Protein AF-A0A838U7S0-F1 (afdb_monomer_lite)

Structure (mmCIF, N/CA/C/O backbone):
data_AF-A0A838U7S0-F1
#
_entry.id   AF-A0A838U7S0-F1
#
loop_
_atom_site.group_PDB
_atom_site.id
_atom_site.type_symbol
_atom_site.label_atom_id
_atom_site.label_alt_id
_atom_site.label_comp_id
_atom_site.label_asym_id
_atom_site.label_entity_id
_atom_site.label_seq_id
_atom_site.pdbx_PDB_ins_code
_atom_site.Cartn_x
_atom_site.Cartn_y
_atom_site.Cartn_z
_atom_site.occupancy
_atom_site.B_iso_or_equiv
_atom_site.auth_seq_id
_atom_site.auth_comp_id
_atom_site.auth_asym_id
_atom_site.auth_atom_id
_atom_site.pdbx_PDB_model_num
ATOM 1 N N . MET A 1 1 ? -11.582 18.035 33.429 1.00 38.91 1 MET A N 1
ATOM 2 C CA . MET A 1 1 ? -11.780 16.658 33.929 1.00 38.91 1 MET A CA 1
ATOM 3 C C . MET A 1 1 ? -12.574 16.773 35.222 1.00 38.91 1 MET A C 1
ATOM 5 O O . MET A 1 1 ? -12.136 17.501 36.098 1.00 38.91 1 MET A O 1
ATOM 9 N N . ILE A 1 2 ? -13.773 16.189 35.293 1.00 43.12 2 ILE A N 1
ATOM 10 C CA . ILE A 1 2 ? -14.650 16.246 36.474 1.00 43.12 2 ILE A CA 1
ATOM 11 C C . ILE A 1 2 ? -14.917 14.809 36.907 1.00 43.12 2 ILE A C 1
ATOM 13 O O . ILE A 1 2 ? -15.495 14.021 36.157 1.00 43.12 2 ILE A O 1
ATOM 17 N N . THR A 1 3 ? -14.454 14.465 38.101 1.00 55.59 3 THR A N 1
ATOM 18 C CA . THR A 1 3 ? -14.754 13.193 38.760 1.00 55.59 3 THR A CA 1
ATOM 19 C C . THR A 1 3 ? -16.155 13.303 39.363 1.00 55.59 3 THR A C 1
ATOM 21 O O . THR A 1 3 ? -16.478 14.313 39.986 1.00 55.59 3 THR A O 1
ATOM 24 N N . ARG A 1 4 ? -17.025 12.311 39.135 1.00 61.91 4 ARG A N 1
ATOM 25 C CA . ARG A 1 4 ? -18.396 12.334 39.675 1.00 61.91 4 ARG A CA 1
ATOM 26 C C . ARG A 1 4 ? -18.384 12.215 41.200 1.00 61.91 4 ARG A C 1
ATOM 28 O O . ARG A 1 4 ? -17.619 11.425 41.745 1.00 61.91 4 ARG A O 1
ATOM 35 N N . SER A 1 5 ? -19.270 12.958 41.861 1.00 66.12 5 SER A N 1
ATOM 36 C CA . SER A 1 5 ? -19.575 12.783 43.282 1.00 66.12 5 SER A CA 1
ATOM 37 C C . SER A 1 5 ? -20.362 11.487 43.520 1.00 66.12 5 SER A C 1
ATOM 39 O O . SER A 1 5 ? -21.078 11.006 42.638 1.00 66.12 5 SER A O 1
ATOM 41 N N . GLY A 1 6 ? -20.191 10.894 44.707 1.00 63.97 6 GLY A N 1
ATOM 42 C CA . GLY A 1 6 ? -20.939 9.714 45.150 1.00 63.97 6 GLY A CA 1
ATOM 43 C C . GLY A 1 6 ? -22.447 9.960 45.150 1.00 63.97 6 GLY A C 1
ATOM 44 O O . GLY A 1 6 ? -22.901 11.022 45.567 1.00 63.97 6 GLY A O 1
ATOM 45 N N . SER A 1 7 ? -23.216 8.978 44.677 1.00 74.75 7 SER A N 1
ATOM 46 C CA . SER A 1 7 ? -24.680 8.983 44.712 1.00 74.75 7 SER A CA 1
ATOM 47 C C . SER A 1 7 ? -25.179 7.807 45.539 1.00 74.75 7 SER A C 1
ATOM 49 O O . SER A 1 7 ? -24.649 6.702 45.429 1.00 74.75 7 SER A O 1
ATOM 51 N N . ASN A 1 8 ? -26.242 8.018 46.319 1.00 83.00 8 ASN A N 1
ATOM 52 C CA . ASN A 1 8 ? -26.951 6.947 47.028 1.00 83.00 8 ASN A CA 1
ATOM 53 C C . ASN A 1 8 ? -27.844 6.094 46.114 1.00 83.00 8 ASN A C 1
ATOM 55 O O . ASN A 1 8 ? -28.479 5.147 46.578 1.00 83.00 8 ASN A O 1
ATOM 59 N N . GLN A 1 9 ? -27.906 6.425 44.827 1.00 82.75 9 GLN A N 1
ATOM 60 C CA . GLN A 1 9 ? -28.649 5.676 43.827 1.00 82.75 9 GLN A CA 1
ATOM 61 C C . GLN A 1 9 ? -27.686 5.045 42.829 1.00 82.75 9 GLN A C 1
ATOM 63 O O . GLN A 1 9 ? -26.730 5.681 42.381 1.00 82.75 9 GLN A O 1
ATOM 68 N N . PHE A 1 10 ? -27.970 3.799 42.456 1.00 84.38 10 PHE A N 1
ATOM 69 C CA . PHE A 1 10 ? -27.278 3.153 41.352 1.00 84.38 10 PHE A CA 1
ATOM 70 C C . PHE A 1 10 ? -27.561 3.914 40.060 1.00 84.38 10 PHE A C 1
ATOM 72 O O . PHE A 1 10 ? -28.714 4.156 39.707 1.00 84.38 10 PHE A O 1
ATOM 79 N N . HIS A 1 11 ? -26.506 4.265 39.335 1.00 90.06 11 HIS A N 1
ATOM 80 C CA . HIS A 1 11 ? -26.620 4.868 38.019 1.00 90.06 11 HIS A CA 1
ATOM 81 C C . HIS A 1 11 ? -25.590 4.270 37.071 1.00 90.06 11 HIS A C 1
ATOM 83 O O . HIS A 1 11 ? -24.406 4.123 37.392 1.00 90.06 11 HIS A O 1
ATOM 89 N N . GLY A 1 12 ? -26.033 3.980 35.858 1.00 89.81 12 GLY A N 1
ATOM 90 C CA . GLY A 1 12 ? -25.171 3.505 34.796 1.00 89.81 12 GLY A CA 1
ATOM 91 C C . GLY A 1 12 ? -25.496 4.178 33.479 1.00 89.81 12 GLY A C 1
ATOM 92 O O . GLY A 1 12 ? -26.540 4.805 33.319 1.00 89.81 12 GLY A O 1
ATOM 93 N N . ALA A 1 13 ? -24.569 4.087 32.541 1.00 90.25 13 ALA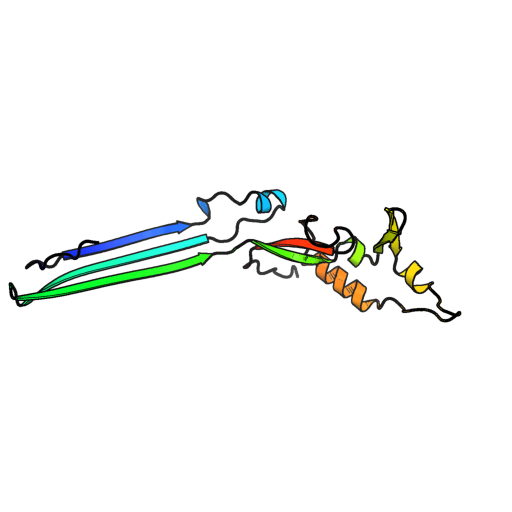 A N 1
ATOM 94 C CA . ALA A 1 13 ? -24.825 4.427 31.152 1.00 90.25 13 ALA A CA 1
ATOM 95 C C . ALA A 1 13 ? -23.966 3.533 30.274 1.00 90.25 13 ALA A C 1
ATOM 97 O O . ALA A 1 13 ? -22.811 3.279 30.610 1.00 90.25 13 ALA A O 1
ATOM 98 N N . VAL A 1 14 ? -24.518 3.109 29.146 1.00 93.88 14 VAL A N 1
ATOM 99 C CA . VAL A 1 14 ? -23.788 2.415 28.087 1.00 93.88 14 VAL A CA 1
ATOM 100 C C . VAL A 1 14 ? -23.751 3.303 26.854 1.00 93.88 14 VAL A C 1
ATOM 102 O O . VAL A 1 14 ? -24.661 4.100 26.629 1.00 93.88 14 VAL A O 1
ATOM 105 N N . HIS A 1 15 ? -22.688 3.196 26.075 1.00 90.94 15 HIS A N 1
ATOM 106 C CA . HIS A 1 15 ? -22.543 3.909 24.817 1.00 90.94 15 HIS A CA 1
ATOM 107 C C . HIS A 1 15 ? -21.863 3.007 23.789 1.00 90.94 15 HIS A C 1
ATOM 109 O O . HIS A 1 15 ? -21.042 2.155 24.130 1.00 90.94 15 HIS A O 1
ATOM 115 N N . ALA A 1 16 ? -22.219 3.201 22.523 1.00 90.25 16 ALA A N 1
ATOM 116 C CA . ALA A 1 16 ? -21.599 2.526 21.398 1.00 90.25 16 ALA A CA 1
ATOM 117 C C . ALA A 1 16 ? -21.519 3.487 20.209 1.00 90.25 16 ALA A C 1
ATOM 119 O O . ALA A 1 16 ? -22.487 4.164 19.868 1.00 90.25 16 ALA A O 1
ATOM 120 N N . HIS A 1 17 ? -20.357 3.524 19.573 1.00 88.94 17 HIS A N 1
ATOM 121 C CA . HIS A 1 17 ? -20.065 4.296 18.380 1.00 88.94 17 HIS A CA 1
ATOM 122 C C . HIS A 1 17 ? -19.500 3.356 17.317 1.00 88.94 17 HIS A C 1
ATOM 124 O O . HIS A 1 17 ? -18.476 2.698 17.525 1.00 88.94 17 HIS A O 1
ATOM 130 N N . HIS A 1 18 ? -20.173 3.313 16.169 1.00 88.06 18 HIS A N 1
ATOM 131 C CA . HIS A 1 18 ? -19.773 2.520 15.015 1.00 88.06 18 HIS A CA 1
ATOM 132 C C . HIS A 1 18 ? -19.374 3.437 13.861 1.00 88.06 18 HIS A C 1
ATOM 134 O O . HIS A 1 18 ? -20.107 4.360 13.510 1.00 88.06 18 HIS A O 1
ATOM 140 N N . ARG A 1 19 ? -18.224 3.157 13.248 1.00 84.44 19 ARG A N 1
ATOM 141 C CA . ARG A 1 19 ? -17.789 3.791 12.004 1.00 84.44 19 ARG A CA 1
ATOM 142 C C . ARG A 1 19 ? -17.334 2.712 11.035 1.00 84.44 19 ARG A C 1
ATOM 144 O O . ARG A 1 19 ? -16.459 1.913 11.372 1.00 84.44 19 ARG A O 1
ATOM 151 N N . ASN A 1 20 ? -17.911 2.720 9.840 1.00 81.06 20 ASN A N 1
ATOM 152 C CA . ASN A 1 20 ? -17.550 1.811 8.764 1.00 81.06 20 ASN A CA 1
ATOM 153 C C . ASN A 1 20 ? -16.927 2.555 7.586 1.00 81.06 20 ASN A C 1
ATOM 155 O O . ASN A 1 20 ? -16.932 3.783 7.500 1.00 81.06 20 ASN A O 1
ATOM 159 N N . ASP A 1 21 ? -16.394 1.769 6.670 1.00 72.62 21 ASP A N 1
ATOM 160 C CA . ASP A 1 21 ? -15.807 2.228 5.436 1.00 72.62 21 ASP A CA 1
ATOM 161 C C . ASP A 1 21 ? -16.894 2.697 4.458 1.00 72.62 21 ASP A C 1
ATOM 163 O O . ASP A 1 21 ? -16.680 3.698 3.788 1.00 72.62 21 ASP A O 1
ATOM 167 N N . ALA A 1 22 ? -18.084 2.080 4.428 1.00 71.19 22 ALA A N 1
ATOM 168 C CA . ALA A 1 22 ? -19.183 2.440 3.516 1.00 71.19 22 ALA A CA 1
ATOM 169 C C . ALA A 1 22 ? -19.538 3.943 3.496 1.00 71.19 22 ALA A C 1
ATOM 171 O O . ALA A 1 22 ? -19.980 4.454 2.472 1.00 71.19 22 ALA A O 1
ATOM 172 N N . THR A 1 23 ? -19.306 4.655 4.599 1.00 70.94 23 THR A N 1
ATOM 173 C CA . THR A 1 23 ? -19.612 6.087 4.759 1.00 70.94 23 THR A CA 1
ATOM 174 C C . THR A 1 23 ? -18.431 7.029 4.491 1.00 70.94 23 THR A C 1
ATOM 176 O O . THR A 1 23 ? -18.546 8.235 4.699 1.00 70.94 23 THR A O 1
ATOM 179 N N . LEU A 1 24 ? -17.281 6.519 4.038 1.00 74.19 24 LEU A N 1
ATOM 180 C CA . LEU A 1 24 ? -16.051 7.299 3.867 1.00 74.19 24 LEU A CA 1
ATOM 181 C C . LEU A 1 24 ? -15.650 7.460 2.405 1.00 74.19 24 LEU A C 1
ATOM 183 O O . LEU A 1 24 ? -15.774 6.539 1.612 1.00 74.19 24 LEU A O 1
ATOM 187 N N . ALA A 1 25 ? -15.078 8.602 2.039 1.00 77.00 25 ALA A N 1
ATOM 188 C CA . ALA A 1 25 ? -14.445 8.745 0.732 1.00 77.00 25 ALA A CA 1
ATOM 189 C C . ALA A 1 25 ? -13.130 7.943 0.663 1.00 77.00 25 ALA A C 1
ATOM 191 O O . ALA A 1 25 ? -12.459 7.720 1.675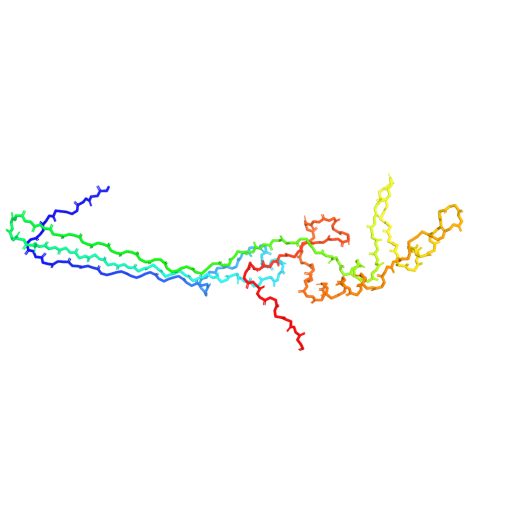 1.00 77.00 25 ALA A O 1
ATOM 192 N N . ASN A 1 26 ? -12.757 7.505 -0.539 1.00 82.06 26 ASN A N 1
ATOM 193 C CA . ASN A 1 26 ? -11.419 6.975 -0.796 1.00 82.06 26 ASN A CA 1
ATOM 194 C C . ASN A 1 26 ? -10.392 8.124 -0.855 1.00 82.06 26 ASN A C 1
ATOM 196 O O . ASN A 1 26 ? -10.761 9.277 -1.083 1.00 82.06 26 ASN A O 1
ATOM 200 N N . SER A 1 27 ? -9.105 7.828 -0.653 1.00 81.62 27 SER A N 1
ATOM 201 C CA . SER A 1 27 ? -8.053 8.845 -0.775 1.00 81.62 27 SER A CA 1
ATOM 202 C C . SER A 1 27 ? -7.813 9.222 -2.242 1.00 81.62 27 SER A C 1
ATOM 204 O O . SER A 1 27 ? -8.039 8.418 -3.148 1.00 81.62 27 SER A O 1
ATOM 206 N N . TRP A 1 28 ? -7.312 10.439 -2.485 1.00 81.12 28 TRP A N 1
ATOM 207 C CA . TRP A 1 28 ? -7.001 10.907 -3.841 1.00 81.12 28 TRP A CA 1
ATOM 208 C C . TRP A 1 28 ? -6.002 9.987 -4.560 1.00 81.12 28 TRP A C 1
ATOM 210 O O . TRP A 1 28 ? -6.230 9.606 -5.704 1.00 81.12 28 TRP A O 1
ATOM 220 N N . PHE A 1 29 ? -4.938 9.566 -3.867 1.00 79.12 29 PHE A N 1
ATOM 221 C CA . PHE A 1 29 ? -3.909 8.679 -4.422 1.00 79.12 29 PHE A CA 1
ATOM 222 C C . PHE A 1 29 ? -4.464 7.303 -4.796 1.00 79.12 29 PHE A C 1
ATOM 224 O O . PHE A 1 29 ? -4.155 6.787 -5.866 1.00 79.12 29 PHE A O 1
ATOM 231 N N . ASN A 1 30 ? -5.340 6.740 -3.959 1.00 81.81 30 ASN A N 1
ATOM 232 C CA . ASN A 1 30 ? -5.995 5.474 -4.265 1.00 81.81 30 ASN A CA 1
ATOM 233 C C . ASN A 1 30 ? -6.903 5.596 -5.491 1.00 81.81 30 ASN A C 1
ATOM 235 O O . ASN A 1 30 ? -6.854 4.741 -6.368 1.00 81.81 30 ASN A O 1
ATOM 239 N N . ASN A 1 31 ? -7.688 6.675 -5.583 1.00 82.88 31 ASN A N 1
ATOM 240 C CA . ASN A 1 31 ? -8.532 6.932 -6.751 1.00 82.88 31 ASN A CA 1
ATOM 241 C C . ASN A 1 31 ? -7.699 7.088 -8.028 1.00 82.88 31 ASN A C 1
ATOM 243 O O . ASN A 1 31 ? -8.038 6.495 -9.047 1.00 82.88 31 ASN A O 1
ATOM 247 N N . ARG A 1 32 ? -6.587 7.832 -7.963 1.00 81.12 32 ARG A N 1
ATOM 248 C CA . ARG A 1 32 ? -5.663 8.006 -9.092 1.00 81.12 32 ARG A CA 1
ATOM 249 C C . ARG A 1 32 ? -5.054 6.680 -9.559 1.00 81.12 32 ARG A C 1
ATOM 251 O O . ARG A 1 32 ? -4.889 6.493 -10.757 1.00 81.12 32 ARG A O 1
ATOM 258 N N . ALA A 1 33 ? -4.728 5.782 -8.634 1.00 77.38 33 ALA A N 1
ATOM 259 C CA . ALA A 1 33 ? -4.084 4.501 -8.926 1.00 77.38 33 ALA A CA 1
ATOM 260 C C . ALA A 1 33 ? -5.073 3.332 -9.142 1.00 77.38 33 ALA A C 1
ATOM 262 O O . ALA A 1 33 ? -4.644 2.182 -9.250 1.00 77.38 33 ALA A O 1
ATOM 263 N N . GLY A 1 34 ? -6.390 3.589 -9.157 1.00 79.38 34 GLY A N 1
ATOM 264 C CA . GLY A 1 34 ? -7.423 2.549 -9.289 1.00 79.38 34 GLY A CA 1
ATOM 265 C C . GLY A 1 34 ? -7.494 1.577 -8.102 1.00 79.38 34 GLY A C 1
ATOM 266 O O . GLY A 1 34 ? -8.011 0.468 -8.225 1.00 79.38 34 GLY A O 1
ATOM 267 N N . VAL A 1 35 ? -6.954 1.972 -6.950 1.00 80.19 35 VAL A N 1
ATOM 268 C CA . VAL A 1 35 ? -6.842 1.137 -5.755 1.00 80.19 35 VAL A CA 1
ATOM 269 C C . VAL A 1 35 ? -8.118 1.254 -4.915 1.00 80.19 35 VAL A C 1
ATOM 271 O O . VAL A 1 35 ? -8.514 2.371 -4.554 1.00 80.19 35 VAL A O 1
ATOM 274 N N . PRO A 1 36 ? -8.764 0.131 -4.544 1.00 77.00 36 PRO A N 1
ATOM 275 C CA . PRO A 1 36 ? -9.910 0.154 -3.645 1.00 77.00 36 PRO A CA 1
ATOM 276 C C . PRO A 1 36 ? -9.563 0.797 -2.301 1.00 77.00 36 PRO A C 1
ATOM 278 O O . PRO A 1 36 ? -8.440 0.689 -1.80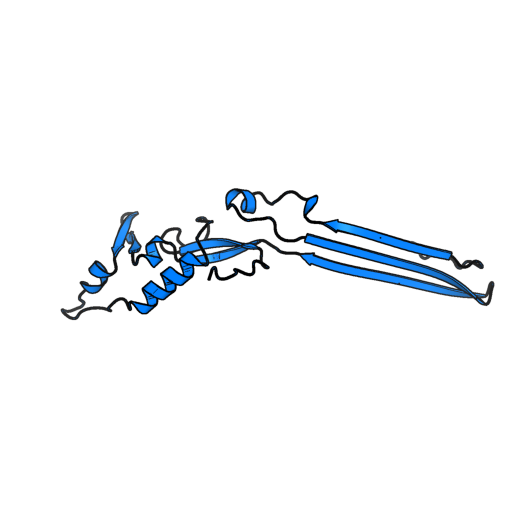1 1.00 77.00 36 PRO A O 1
ATOM 281 N N . ARG A 1 37 ? -10.550 1.449 -1.686 1.00 78.25 37 ARG A N 1
ATOM 282 C CA . ARG A 1 37 ? -10.398 1.993 -0.337 1.00 78.25 37 ARG A CA 1
ATOM 283 C C . ARG A 1 37 ? -10.038 0.866 0.634 1.00 78.25 37 ARG A C 1
ATOM 285 O O . ARG A 1 37 ? -10.648 -0.198 0.602 1.00 78.25 37 ARG A O 1
ATOM 292 N N . GLY A 1 38 ? -9.065 1.122 1.505 1.00 70.19 38 GLY A N 1
ATOM 293 C CA . GLY A 1 38 ? -8.724 0.199 2.581 1.00 70.19 38 GLY A CA 1
ATOM 294 C C . GLY A 1 38 ? -9.875 0.029 3.576 1.00 70.19 38 GLY A C 1
ATOM 295 O O . GLY A 1 38 ? -10.655 0.957 3.803 1.00 70.19 38 GLY A O 1
ATOM 296 N N . ASP A 1 39 ? -9.958 -1.147 4.194 1.00 73.00 39 ASP A N 1
ATOM 297 C CA . ASP A 1 39 ? -10.957 -1.422 5.223 1.00 73.00 39 ASP A CA 1
ATOM 298 C C . ASP A 1 39 ? -10.794 -0.469 6.412 1.00 73.00 39 ASP A C 1
ATOM 300 O O . ASP A 1 39 ? -9.699 -0.310 6.955 1.00 73.00 39 ASP A O 1
ATOM 304 N N . LEU A 1 40 ? -11.897 0.135 6.853 1.00 78.94 40 LEU A N 1
ATOM 305 C CA . LEU A 1 40 ? -11.980 0.828 8.133 1.00 78.94 40 LEU A CA 1
ATOM 306 C C . LEU A 1 40 ? -13.247 0.395 8.861 1.00 78.94 40 LEU A C 1
ATOM 308 O O . LEU A 1 40 ? -14.357 0.728 8.458 1.00 78.94 40 LEU A O 1
ATOM 312 N N . ARG A 1 41 ? -13.084 -0.315 9.972 1.00 83.00 41 ARG A N 1
ATOM 313 C CA . ARG A 1 41 ? -14.178 -0.675 10.876 1.00 83.00 41 ARG A CA 1
ATOM 314 C C . ARG A 1 41 ? -13.750 -0.349 12.289 1.00 83.00 41 ARG A C 1
ATOM 316 O O . ARG A 1 41 ? -12.840 -0.982 12.813 1.00 83.00 41 ARG A O 1
ATOM 323 N N . ARG A 1 42 ? -14.393 0.643 12.897 1.00 85.88 42 ARG A N 1
ATOM 324 C CA . ARG A 1 42 ? -14.103 1.082 14.261 1.00 85.88 42 ARG A CA 1
ATOM 325 C C . ARG A 1 42 ? -15.358 0.957 15.111 1.00 85.88 42 ARG A C 1
ATOM 327 O O . ARG A 1 42 ? -16.363 1.605 14.837 1.00 85.88 42 ARG A O 1
ATOM 334 N N . ASN A 1 43 ? -15.270 0.125 16.140 1.00 90.12 43 ASN A N 1
ATOM 335 C CA . ASN A 1 43 ? -16.292 -0.064 17.158 1.00 90.12 43 ASN A CA 1
ATOM 336 C C . ASN A 1 43 ? -15.725 0.411 18.491 1.00 90.12 43 ASN A C 1
ATOM 338 O O . ASN A 1 43 ? -14.830 -0.235 19.037 1.00 90.12 43 ASN A O 1
ATOM 342 N N . LEU A 1 44 ? -16.236 1.528 18.995 1.00 92.38 44 LEU A N 1
ATOM 343 C CA . LEU A 1 44 ? -15.952 2.002 20.343 1.00 92.38 44 LEU A CA 1
ATOM 344 C C . LEU A 1 44 ? -17.205 1.782 21.176 1.00 92.38 44 LEU A C 1
ATOM 346 O O . LEU A 1 44 ? -18.262 2.306 20.844 1.00 92.38 44 LEU A O 1
ATOM 350 N N . PHE A 1 45 ? -17.105 0.996 22.230 1.00 94.31 45 PHE A N 1
ATOM 351 C CA . PHE A 1 45 ? -18.220 0.731 23.123 1.00 94.31 45 PHE A CA 1
ATOM 352 C C . PHE A 1 45 ? -17.738 0.811 24.555 1.00 94.31 45 PHE A C 1
ATOM 354 O O . PHE A 1 45 ? -16.579 0.541 24.853 1.00 94.31 45 PHE A O 1
ATOM 361 N N . GLY A 1 46 ? -18.634 1.171 25.451 1.00 94.00 46 GLY A N 1
ATOM 362 C CA . GLY A 1 46 ? -18.270 1.300 26.838 1.00 94.00 46 GLY A CA 1
ATOM 363 C C . GLY A 1 46 ? -19.474 1.465 27.725 1.00 94.00 46 GLY A C 1
ATOM 364 O O . GLY A 1 46 ? -20.608 1.668 27.284 1.00 94.00 46 GLY A O 1
ATOM 365 N N . GLY A 1 47 ? -19.209 1.361 29.009 1.00 93.19 47 GLY A N 1
ATOM 366 C CA . GLY A 1 47 ? -20.226 1.444 30.023 1.00 93.19 47 GLY A CA 1
ATOM 367 C C . GLY A 1 47 ? -19.628 1.933 31.318 1.00 93.19 47 GLY A C 1
ATOM 368 O O . GLY A 1 47 ? -18.511 1.579 31.684 1.00 93.19 47 GLY A O 1
ATOM 369 N N . ARG A 1 48 ? -20.412 2.732 32.023 1.00 92.38 48 ARG A N 1
ATOM 370 C CA . ARG A 1 48 ? -20.100 3.180 33.370 1.00 92.38 48 ARG A CA 1
ATOM 371 C C . ARG A 1 48 ? -21.190 2.726 34.314 1.00 92.38 48 ARG A C 1
ATOM 373 O O . ARG A 1 48 ? -22.365 2.764 33.955 1.00 92.38 48 ARG A O 1
ATOM 380 N N . LEU A 1 49 ? -20.796 2.372 35.524 1.00 91.75 49 LEU A N 1
ATOM 381 C CA . LEU A 1 49 ? -21.678 2.045 36.632 1.00 91.75 49 LEU A CA 1
ATOM 382 C C . LEU A 1 49 ? -21.125 2.699 37.895 1.00 91.75 49 LEU A C 1
ATOM 384 O O . LEU A 1 49 ? -19.916 2.734 38.108 1.00 91.75 49 LEU A O 1
ATOM 388 N N . GLY A 1 50 ? -22.001 3.230 38.733 1.00 90.25 50 GLY A N 1
ATOM 389 C CA . GLY A 1 50 ? -21.623 3.703 40.055 1.00 90.25 50 GLY A CA 1
ATOM 390 C C . GLY A 1 50 ? -22.805 3.688 41.005 1.00 90.25 50 GLY A C 1
ATOM 391 O O . GLY A 1 50 ? -23.958 3.655 40.570 1.00 90.25 50 GLY A O 1
ATOM 392 N N . GLY A 1 51 ? -22.502 3.688 42.295 1.00 89.50 51 GLY A N 1
ATOM 393 C CA . GLY A 1 51 ? -23.497 3.641 43.359 1.00 89.50 51 GLY A CA 1
ATOM 394 C C . GLY A 1 51 ? -22.855 3.440 44.732 1.00 89.50 51 GLY A C 1
ATOM 395 O O . GLY A 1 51 ? -21.626 3.372 44.837 1.00 89.50 51 GLY A O 1
ATOM 396 N N . PRO A 1 52 ? -23.662 3.350 45.799 1.00 91.75 52 PRO A N 1
ATOM 397 C CA . PRO A 1 52 ? -23.157 3.138 47.147 1.00 91.75 52 PRO A CA 1
ATOM 398 C C . PRO A 1 52 ? -22.813 1.660 47.378 1.00 91.75 52 PRO A C 1
ATOM 400 O O . PRO A 1 52 ? -23.609 0.773 47.083 1.00 91.75 52 PRO A O 1
ATOM 403 N N . VAL A 1 53 ? -21.643 1.402 47.959 1.00 87.94 53 VAL A N 1
ATOM 404 C CA . VAL A 1 53 ? -21.344 0.144 48.666 1.00 87.94 53 VAL A CA 1
ATOM 405 C C . VAL A 1 53 ? -21.939 0.214 50.075 1.00 87.94 53 VAL A C 1
ATOM 407 O O . VAL A 1 53 ? -22.607 -0.711 50.522 1.00 87.94 53 VAL A O 1
ATOM 410 N N . VAL A 1 54 ? -21.749 1.355 50.749 1.00 89.19 54 VAL A N 1
ATOM 411 C CA . VAL A 1 54 ? -22.395 1.715 52.017 1.00 89.19 54 VAL A CA 1
ATOM 412 C C . VAL A 1 54 ? -23.008 3.096 51.830 1.00 89.19 54 VAL A C 1
ATOM 414 O O . VAL A 1 54 ? -22.286 4.050 51.535 1.00 89.19 54 VAL A O 1
ATOM 417 N N . LYS A 1 55 ? -24.332 3.209 51.986 1.00 84.69 55 LYS A N 1
ATOM 418 C CA . LYS A 1 55 ? -25.052 4.484 51.824 1.00 84.69 55 LYS A CA 1
ATOM 419 C C . LYS A 1 55 ? -24.404 5.583 52.671 1.00 84.69 55 LYS A C 1
ATOM 421 O O . LYS A 1 55 ? -23.978 5.321 53.796 1.00 84.69 55 LYS A O 1
ATOM 426 N N . ASP A 1 56 ? -24.279 6.772 52.086 1.00 85.50 56 ASP A N 1
ATOM 427 C CA . ASP A 1 56 ? -23.678 7.974 52.685 1.00 85.50 56 ASP A CA 1
ATOM 428 C C . ASP A 1 56 ? -22.191 7.878 53.079 1.00 85.50 56 ASP A C 1
ATOM 430 O O . ASP A 1 56 ? -21.636 8.850 53.588 1.00 85.50 56 ASP A O 1
ATOM 434 N N . ARG A 1 57 ? -21.520 6.735 52.862 1.00 85.62 57 ARG A N 1
ATOM 435 C CA . ARG A 1 57 ? -20.164 6.492 53.393 1.00 85.62 57 ARG A CA 1
ATOM 436 C C . ARG A 1 57 ? -19.167 5.960 52.374 1.00 85.62 57 ARG A C 1
ATOM 438 O O . ARG A 1 57 ? -18.021 6.395 52.372 1.00 85.62 57 ARG A O 1
ATOM 445 N N . LEU A 1 58 ? -19.568 5.009 51.533 1.00 88.31 58 LEU A N 1
ATOM 446 C CA . LEU A 1 58 ? -18.672 4.343 50.590 1.00 88.31 58 LEU A CA 1
ATOM 447 C C . LEU A 1 58 ? -19.370 4.161 49.249 1.00 88.31 58 LEU A C 1
ATOM 449 O O . LEU A 1 58 ? -20.421 3.530 49.178 1.00 88.31 58 LEU A O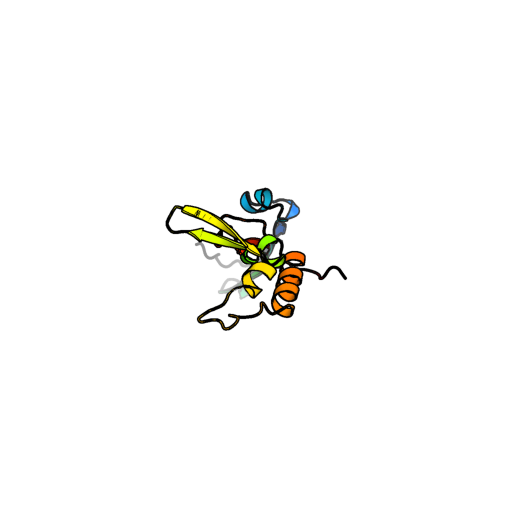 1
ATOM 453 N N . PHE A 1 59 ? -18.751 4.659 48.185 1.00 89.25 59 PHE A N 1
ATOM 454 C CA . PHE A 1 59 ? -19.268 4.589 46.821 1.00 89.25 59 PHE A CA 1
ATOM 455 C C . PHE A 1 59 ? -18.267 3.876 45.918 1.00 89.25 59 PHE A C 1
ATOM 457 O O . PHE A 1 59 ? -17.059 4.018 46.100 1.00 89.25 59 PHE A O 1
ATOM 464 N N . PHE A 1 60 ? -18.767 3.132 44.935 1.00 88.56 60 PHE A N 1
ATOM 465 C CA . PHE A 1 60 ? -17.944 2.538 43.888 1.00 88.56 60 PHE A CA 1
ATOM 466 C C . PHE A 1 60 ? -18.238 3.193 42.542 1.00 88.56 60 PHE A C 1
ATOM 468 O O . PHE A 1 60 ? -19.354 3.643 42.266 1.00 88.56 60 PHE A O 1
ATOM 475 N N . PHE A 1 61 ? -17.222 3.194 41.686 1.00 89.75 61 PHE A N 1
ATOM 476 C CA . PHE A 1 61 ? -17.318 3.628 40.304 1.00 89.75 61 PHE A CA 1
ATOM 477 C C . PHE A 1 61 ? -16.537 2.653 39.437 1.00 89.75 61 PHE A C 1
ATOM 479 O O . PHE A 1 61 ? -15.370 2.373 39.698 1.00 89.75 61 PHE A O 1
ATOM 486 N 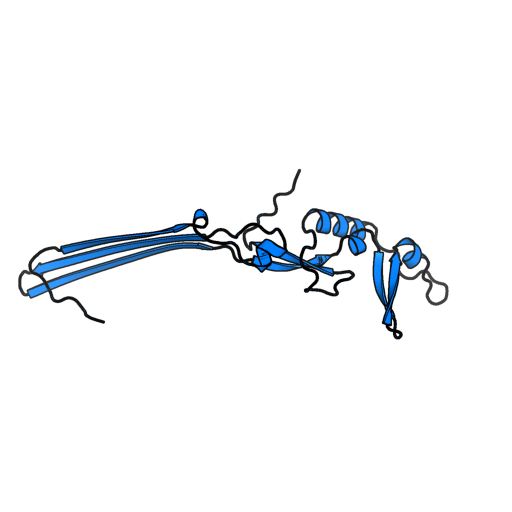N . TYR A 1 62 ? -17.183 2.156 38.395 1.00 90.75 62 TYR A N 1
ATOM 487 C CA . TYR A 1 62 ? -16.578 1.300 37.394 1.00 90.75 62 TYR A CA 1
ATOM 488 C C . TYR A 1 62 ? -16.828 1.908 36.018 1.00 90.75 62 TYR A C 1
ATOM 490 O O . TYR A 1 62 ? -17.959 2.274 35.691 1.00 90.75 62 TYR A O 1
ATOM 498 N N . ASN A 1 63 ? -15.773 2.034 35.220 1.00 92.00 63 ASN A N 1
ATOM 499 C CA . ASN A 1 63 ? -15.861 2.433 33.823 1.00 92.00 63 ASN A CA 1
ATOM 500 C C . ASN A 1 63 ? -15.108 1.410 32.982 1.00 92.00 63 ASN A C 1
ATOM 502 O O . ASN A 1 63 ? -13.990 1.028 33.324 1.00 92.00 63 ASN A O 1
ATOM 506 N N . TYR A 1 64 ? -15.721 1.001 31.884 1.00 93.25 64 TYR A N 1
ATOM 507 C CA . TYR A 1 64 ? -15.115 0.120 30.907 1.00 93.25 64 TYR A CA 1
ATOM 508 C C . TYR A 1 64 ? -15.262 0.725 29.521 1.00 93.25 64 TYR A C 1
ATOM 510 O O . TYR A 1 64 ? -16.357 1.122 29.121 1.00 93.25 64 TYR A O 1
ATOM 518 N N . GLU A 1 65 ? -14.161 0.738 28.781 1.00 93.56 65 GLU A N 1
ATOM 519 C CA . GLU A 1 65 ? -14.112 1.149 27.385 1.00 93.56 65 GLU A CA 1
ATOM 520 C C . GLU A 1 65 ? -13.402 0.064 26.577 1.00 93.56 65 GLU A C 1
ATOM 522 O O . GLU A 1 65 ? -12.326 -0.414 26.939 1.00 93.56 65 GLU A O 1
ATOM 527 N N . GLY A 1 66 ? -14.028 -0.336 25.476 1.00 92.12 66 GLY A N 1
ATOM 528 C CA . GLY A 1 66 ? -13.517 -1.299 24.519 1.00 92.12 66 GLY A CA 1
ATOM 529 C C . GLY A 1 66 ? -13.433 -0.675 23.132 1.00 92.12 66 GLY A C 1
ATOM 530 O O . GLY A 1 66 ? -14.419 -0.159 22.604 1.00 92.12 66 GLY A O 1
ATOM 531 N N . LEU A 1 67 ? -12.253 -0.764 22.517 1.00 91.62 67 LEU A N 1
ATOM 532 C CA . LEU A 1 67 ? -12.021 -0.372 21.130 1.00 91.62 67 LEU A CA 1
ATOM 533 C C . LEU A 1 67 ? -11.691 -1.615 20.301 1.00 91.62 67 LEU A C 1
ATOM 535 O O . LEU A 1 67 ? -10.693 -2.288 20.546 1.00 91.62 67 LEU A O 1
ATOM 539 N N . ARG A 1 68 ? -12.512 -1.902 19.288 1.00 88.25 68 ARG A N 1
ATOM 540 C CA . ARG A 1 68 ? -12.192 -2.872 18.233 1.00 88.25 68 ARG A CA 1
ATOM 541 C C . ARG A 1 68 ? -12.037 -2.126 16.919 1.00 88.25 68 ARG A C 1
ATOM 543 O O . ARG A 1 68 ? -13.010 -1.574 16.405 1.00 88.25 68 ARG A O 1
ATOM 550 N N . GLU A 1 69 ? -10.822 -2.114 16.386 1.00 86.12 69 GLU A N 1
ATOM 551 C CA . GLU A 1 69 ? -10.484 -1.401 15.157 1.00 86.12 69 GLU A CA 1
ATOM 552 C C . GLU A 1 69 ? -9.837 -2.340 14.136 1.00 86.12 69 GLU A C 1
ATOM 554 O O . GLU A 1 69 ? -8.913 -3.088 14.441 1.00 86.12 69 GLU A O 1
ATOM 559 N N . THR A 1 70 ? -10.332 -2.289 12.904 1.00 80.94 70 THR A N 1
ATOM 560 C CA . THR A 1 70 ? -9.670 -2.831 11.720 1.00 80.94 70 THR A CA 1
ATOM 561 C C . THR A 1 70 ? -9.405 -1.664 10.791 1.00 80.94 70 THR A C 1
ATOM 563 O O . THR A 1 70 ? -10.342 -0.961 10.409 1.00 80.94 70 THR A O 1
ATOM 566 N N . ARG A 1 71 ? -8.137 -1.445 10.448 1.00 78.31 71 ARG A N 1
ATOM 567 C CA . ARG A 1 71 ? -7.712 -0.362 9.569 1.00 78.31 71 ARG A CA 1
ATOM 568 C C . ARG A 1 71 ? -6.683 -0.881 8.580 1.00 78.31 71 ARG A C 1
ATOM 570 O O . ARG A 1 71 ? -5.658 -1.423 8.983 1.00 78.31 71 ARG A O 1
ATOM 577 N N . ALA A 1 72 ? -6.940 -0.667 7.300 1.00 76.50 72 ALA A N 1
ATOM 578 C CA . ALA A 1 72 ? -5.956 -0.821 6.249 1.00 76.50 72 ALA A CA 1
ATOM 579 C C . ALA A 1 72 ? -5.441 0.554 5.828 1.00 76.50 72 ALA A C 1
ATOM 581 O O . ALA A 1 72 ? -6.196 1.523 5.714 1.00 76.50 72 ALA A O 1
ATOM 582 N N . THR A 1 73 ? -4.142 0.637 5.594 1.00 74.19 73 THR A N 1
ATOM 583 C CA . THR A 1 73 ? -3.485 1.827 5.059 1.00 74.19 73 THR A CA 1
ATOM 584 C C . THR A 1 73 ? -2.903 1.479 3.706 1.00 74.19 73 THR A C 1
ATOM 586 O O . THR A 1 73 ? -2.382 0.384 3.522 1.00 74.19 73 THR A O 1
ATOM 589 N N . SER A 1 74 ? -3.001 2.384 2.739 1.00 79.31 74 SER A N 1
ATOM 590 C CA . SER A 1 74 ? -2.308 2.182 1.470 1.00 79.31 74 SER A CA 1
ATOM 591 C C . SER A 1 74 ? -0.808 2.298 1.696 1.00 79.31 74 SER A C 1
ATOM 593 O O . SER A 1 74 ? -0.347 3.232 2.351 1.00 79.31 74 SER A O 1
ATOM 595 N N . VAL A 1 75 ? -0.059 1.347 1.160 1.00 80.12 75 VAL A N 1
ATOM 596 C CA . VAL A 1 75 ? 1.400 1.330 1.179 1.00 80.12 75 VAL A CA 1
ATOM 597 C C . VAL A 1 75 ? 1.898 1.286 -0.254 1.00 80.12 75 VAL A C 1
ATOM 599 O O . VAL A 1 75 ? 1.283 0.636 -1.100 1.00 80.12 75 VAL A O 1
ATOM 602 N N . VAL A 1 76 ? 3.004 1.977 -0.519 1.00 84.50 76 VAL A N 1
ATOM 603 C CA . VAL A 1 76 ? 3.707 1.878 -1.798 1.00 84.50 76 VAL A CA 1
ATOM 604 C C . VAL A 1 76 ? 4.877 0.920 -1.631 1.00 84.50 76 VAL A C 1
ATOM 606 O O . VAL A 1 76 ? 5.627 1.014 -0.657 1.00 84.50 76 VAL A O 1
ATOM 609 N N . ARG A 1 77 ? 5.029 -0.020 -2.562 1.00 84.75 77 ARG A N 1
ATOM 610 C CA . ARG A 1 77 ? 6.180 -0.927 -2.636 1.00 84.75 77 ARG A CA 1
ATOM 611 C C . ARG A 1 77 ? 6.808 -0.846 -4.014 1.00 84.75 77 ARG A C 1
ATOM 613 O O . ARG A 1 77 ? 6.088 -0.832 -5.003 1.00 84.75 77 ARG A O 1
ATOM 620 N N . THR A 1 78 ? 8.132 -0.836 -4.076 1.00 88.31 78 THR A N 1
ATOM 621 C CA . THR A 1 78 ? 8.846 -0.887 -5.352 1.00 88.31 78 THR A CA 1
ATOM 622 C C . THR A 1 78 ? 8.751 -2.292 -5.935 1.00 88.31 78 THR A C 1
ATOM 624 O O . THR A 1 78 ? 9.102 -3.267 -5.269 1.00 88.31 78 THR A O 1
ATOM 627 N N . VAL A 1 79 ? 8.263 -2.395 -7.167 1.00 89.00 79 VAL A N 1
ATOM 628 C CA . VAL A 1 79 ? 8.101 -3.646 -7.913 1.00 89.00 79 VAL A CA 1
ATOM 629 C C . VAL A 1 79 ? 8.671 -3.499 -9.332 1.00 89.00 79 VAL A C 1
ATOM 631 O O . VAL A 1 79 ? 8.768 -2.376 -9.835 1.00 89.00 79 VAL A O 1
ATOM 634 N N . PRO A 1 80 ? 9.071 -4.605 -9.986 1.00 89.44 80 PRO A N 1
ATOM 635 C CA . PRO A 1 80 ? 9.513 -4.594 -11.381 1.00 89.44 80 PRO A CA 1
ATOM 636 C C . PRO A 1 80 ? 8.453 -4.015 -12.327 1.00 89.44 80 PRO A C 1
ATOM 638 O O . PRO A 1 80 ? 7.259 -4.249 -12.138 1.00 89.44 80 PRO A O 1
ATOM 641 N N . THR A 1 81 ? 8.872 -3.308 -13.378 1.00 91.00 81 THR A N 1
ATOM 642 C CA . THR A 1 81 ? 7.966 -2.898 -14.461 1.00 91.00 81 THR A CA 1
ATOM 643 C C . THR A 1 81 ? 7.680 -4.057 -15.416 1.00 91.00 81 THR A C 1
ATOM 645 O O . THR A 1 81 ? 8.440 -5.022 -15.512 1.00 91.00 81 THR A O 1
ATOM 648 N N . ALA A 1 82 ? 6.589 -3.949 -16.182 1.00 87.56 82 ALA A N 1
ATOM 649 C CA . ALA A 1 82 ? 6.280 -4.909 -17.243 1.00 87.56 82 ALA A CA 1
ATOM 650 C C . ALA A 1 82 ? 7.389 -4.978 -18.308 1.00 87.56 82 ALA A C 1
ATOM 652 O O . ALA A 1 82 ? 7.667 -6.054 -18.829 1.00 87.56 82 ALA A O 1
ATOM 653 N N . SER A 1 83 ? 8.064 -3.851 -18.573 1.00 88.69 83 SER A N 1
ATOM 654 C CA . SER A 1 83 ? 9.237 -3.797 -19.452 1.00 88.69 83 SER A CA 1
ATOM 655 C C . SER A 1 83 ? 10.378 -4.659 -18.906 1.00 88.69 83 SER A C 1
ATOM 657 O O . SER A 1 83 ? 10.874 -5.531 -19.618 1.00 88.69 83 SER A O 1
ATOM 659 N N . LEU A 1 84 ? 10.726 -4.504 -17.621 1.00 88.06 84 LEU A N 1
ATOM 660 C CA . LEU A 1 84 ? 11.767 -5.319 -16.992 1.00 88.06 84 LEU A CA 1
ATOM 661 C C . LEU A 1 84 ? 11.400 -6.810 -16.976 1.00 88.06 84 LEU A C 1
ATOM 663 O O . LEU A 1 84 ? 12.243 -7.660 -17.253 1.00 88.06 84 LEU A O 1
ATOM 667 N N . ALA A 1 85 ? 10.135 -7.145 -16.712 1.00 87.25 85 ALA A N 1
ATOM 668 C CA . ALA A 1 85 ? 9.657 -8.528 -16.755 1.00 87.25 85 ALA A CA 1
ATOM 669 C C . ALA A 1 85 ? 9.665 -9.142 -18.166 1.00 87.25 85 ALA A C 1
ATOM 671 O O . ALA A 1 85 ? 9.849 -10.350 -18.310 1.00 87.25 85 ALA A O 1
ATOM 672 N N . ALA A 1 86 ? 9.515 -8.328 -19.212 1.00 86.75 86 ALA A N 1
ATOM 673 C CA . ALA A 1 86 ? 9.726 -8.750 -20.595 1.00 86.75 86 ALA A CA 1
ATOM 674 C C . ALA A 1 86 ? 11.217 -8.929 -20.944 1.00 86.75 86 ALA A C 1
ATOM 676 O O . ALA A 1 86 ? 11.538 -9.331 -22.059 1.00 86.75 86 ALA A O 1
ATOM 677 N N . GLY A 1 87 ? 12.125 -8.653 -20.000 1.00 86.50 87 GLY A N 1
ATOM 678 C CA . GLY A 1 87 ? 13.563 -8.744 -20.208 1.00 86.50 87 GLY A CA 1
ATOM 679 C C . GLY A 1 87 ? 14.179 -7.491 -20.831 1.00 86.50 87 GLY A C 1
ATOM 680 O O . GLY 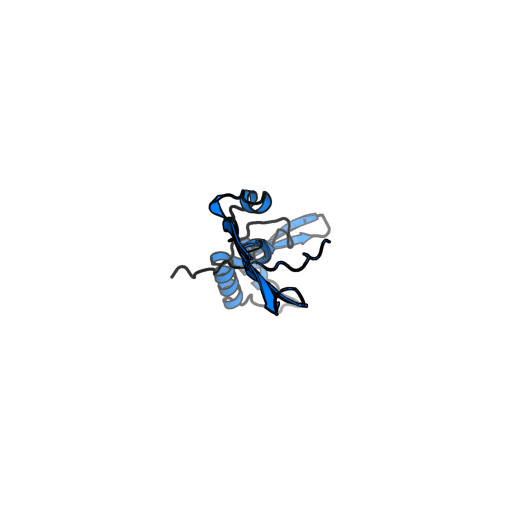A 1 87 ? 15.313 -7.546 -21.296 1.00 86.50 87 GLY A O 1
ATOM 681 N N . ASN A 1 88 ? 13.449 -6.373 -20.848 1.00 89.75 88 ASN A N 1
ATOM 682 C CA . ASN A 1 88 ? 13.931 -5.098 -21.363 1.00 89.75 88 ASN A CA 1
ATOM 683 C C . ASN A 1 88 ? 14.447 -4.231 -20.212 1.00 89.75 88 ASN A C 1
ATOM 685 O O . ASN A 1 88 ? 13.675 -3.821 -19.343 1.00 89.75 88 ASN A O 1
ATOM 689 N N . ILE A 1 89 ? 15.736 -3.911 -20.241 1.00 89.62 89 ILE A N 1
ATOM 690 C CA . ILE A 1 89 ? 16.389 -3.003 -19.301 1.00 89.62 89 ILE A CA 1
ATOM 691 C C . ILE A 1 89 ? 16.487 -1.624 -19.939 1.00 89.62 89 ILE A C 1
ATOM 693 O O . ILE A 1 89 ? 16.987 -1.476 -21.053 1.00 89.62 89 ILE A O 1
ATOM 697 N N . GLN A 1 90 ? 16.021 -0.612 -19.219 1.00 92.25 90 GLN A N 1
ATOM 698 C CA . GLN A 1 90 ? 16.015 0.776 -19.653 1.00 92.25 90 GLN A CA 1
ATOM 699 C C . GLN A 1 90 ? 16.984 1.609 -18.813 1.00 92.25 90 GLN A C 1
ATOM 701 O O . GLN A 1 90 ? 16.927 1.575 -17.585 1.00 92.25 90 GLN A O 1
ATOM 706 N N . PHE A 1 91 ? 17.853 2.394 -19.441 1.00 89.50 91 PHE A N 1
ATOM 707 C CA . PHE A 1 91 ? 18.798 3.270 -18.736 1.00 89.50 91 PHE A CA 1
ATOM 708 C C . PHE A 1 91 ? 19.059 4.554 -19.521 1.00 89.50 91 PHE A C 1
ATOM 710 O O . PHE A 1 91 ? 18.660 4.678 -20.676 1.00 89.50 91 PHE A O 1
ATOM 717 N N . VAL A 1 92 ? 19.701 5.524 -18.874 1.00 90.12 92 VAL A N 1
ATOM 718 C CA . VAL A 1 92 ? 20.074 6.805 -19.481 1.00 90.12 92 VAL A CA 1
ATOM 719 C C . VAL A 1 92 ? 21.581 6.859 -19.617 1.00 90.12 92 VAL A C 1
ATOM 721 O O . VAL A 1 92 ? 22.284 6.502 -18.673 1.00 90.12 92 VAL A O 1
ATOM 724 N N . ASP A 1 93 ? 22.072 7.286 -20.772 1.00 89.31 93 ASP A N 1
ATOM 725 C CA . ASP A 1 93 ? 23.501 7.521 -20.953 1.00 89.31 93 ASP A CA 1
ATOM 726 C C . ASP A 1 93 ? 23.941 8.901 -20.430 1.00 89.31 93 ASP A C 1
ATOM 728 O O . ASP A 1 93 ? 23.142 9.723 -19.977 1.00 89.31 93 ASP A O 1
ATOM 732 N N . ASN A 1 94 ? 25.238 9.192 -20.528 1.00 90.06 94 ASN A N 1
ATOM 733 C CA . ASN A 1 94 ? 25.804 10.471 -20.085 1.00 90.06 94 ASN A CA 1
ATOM 734 C C . ASN A 1 94 ? 25.289 11.685 -20.884 1.00 90.06 94 ASN A C 1
ATOM 736 O O . ASN A 1 94 ? 25.530 12.821 -20.484 1.00 90.06 94 ASN A O 1
ATOM 740 N N . THR A 1 95 ? 24.603 11.462 -22.010 1.00 92.19 95 THR A N 1
ATOM 741 C CA . THR A 1 95 ? 24.011 12.507 -22.857 1.00 92.19 95 THR A CA 1
ATOM 742 C C . THR A 1 95 ? 22.522 12.724 -22.579 1.00 92.19 95 THR A C 1
ATOM 744 O O . THR A 1 95 ? 21.906 13.603 -23.179 1.00 92.19 95 THR A O 1
ATOM 747 N N . GLY A 1 96 ? 21.933 11.958 -21.655 1.00 87.50 96 GLY A N 1
ATOM 748 C CA . GLY A 1 96 ? 20.515 12.049 -21.320 1.00 87.50 96 GLY A CA 1
ATOM 749 C C . GLY A 1 96 ? 19.596 11.228 -22.232 1.00 87.50 96 GLY A C 1
ATOM 750 O O . GLY A 1 96 ? 18.376 11.315 -22.083 1.00 87.50 96 GLY A O 1
ATOM 751 N N . GLN A 1 97 ? 20.138 10.425 -23.155 1.00 90.50 97 GLN A N 1
ATOM 752 C CA . GLN A 1 97 ? 19.339 9.584 -24.051 1.00 90.50 97 GLN A CA 1
ATOM 753 C C . GLN A 1 97 ? 18.864 8.320 -23.333 1.00 90.50 97 GLN A C 1
ATOM 755 O O . GLN A 1 97 ? 19.635 7.672 -22.625 1.00 90.50 97 GLN A O 1
ATOM 760 N N . ASN A 1 98 ? 17.591 7.957 -23.522 1.00 90.44 98 ASN A N 1
ATOM 761 C CA . ASN A 1 98 ? 17.035 6.720 -22.974 1.00 90.44 98 ASN A CA 1
ATOM 762 C C . ASN A 1 98 ? 17.336 5.547 -23.918 1.00 90.44 98 ASN A C 1
ATOM 764 O O . ASN A 1 98 ? 16.869 5.524 -25.056 1.00 90.44 98 ASN A O 1
ATOM 768 N N . TRP A 1 99 ? 18.035 4.540 -23.411 1.00 91.06 99 TRP A N 1
ATOM 769 C CA . TRP A 1 99 ? 18.316 3.286 -24.098 1.00 91.06 99 TRP A CA 1
ATOM 770 C C . TRP A 1 99 ? 17.445 2.167 -23.542 1.00 91.06 99 TRP A C 1
ATOM 772 O O . TRP A 1 99 ? 17.151 2.138 -22.349 1.00 91.06 99 TRP A O 1
ATOM 782 N N . THR A 1 100 ? 17.035 1.240 -24.407 1.00 91.12 100 THR A N 1
ATOM 783 C CA . THR A 1 100 ? 16.372 -0.011 -24.019 1.00 91.12 100 THR A CA 1
ATOM 784 C C . THR A 1 100 ? 17.159 -1.173 -24.607 1.00 91.12 100 THR A C 1
ATOM 786 O O . THR A 1 100 ? 17.389 -1.198 -25.814 1.00 91.12 100 THR A O 1
ATOM 789 N N . ILE A 1 101 ? 17.563 -2.121 -23.765 1.00 88.44 101 ILE A N 1
ATOM 790 C CA . ILE A 1 101 ? 18.308 -3.318 -24.163 1.00 88.44 101 ILE A CA 1
ATOM 791 C C . ILE A 1 101 ? 17.535 -4.550 -23.704 1.00 88.44 101 ILE A C 1
ATOM 793 O O . ILE A 1 101 ? 17.142 -4.637 -22.542 1.00 88.44 101 ILE A O 1
ATOM 797 N N . ASN A 1 102 ? 17.306 -5.497 -24.609 1.00 87.38 102 ASN A N 1
ATOM 798 C CA . ASN A 1 102 ? 16.642 -6.762 -24.300 1.00 87.38 102 ASN A CA 1
ATOM 799 C C . ASN A 1 102 ? 17.645 -7.865 -23.905 1.00 87.38 102 ASN A C 1
ATOM 801 O O . ASN A 1 102 ? 18.853 -7.737 -24.099 1.00 87.38 102 ASN A O 1
ATOM 805 N N . THR A 1 103 ? 17.151 -8.987 -23.378 1.00 81.19 103 THR A N 1
ATOM 806 C CA . THR A 1 103 ? 17.998 -10.116 -22.946 1.00 81.19 103 THR A CA 1
ATOM 807 C C . THR A 1 103 ? 18.841 -10.724 -24.063 1.00 81.19 103 THR A C 1
ATOM 809 O O . THR A 1 103 ? 19.959 -11.156 -23.802 1.00 81.19 103 THR A O 1
ATOM 812 N N . GLN A 1 104 ? 18.353 -10.731 -25.307 1.00 80.50 104 GLN A N 1
ATOM 813 C CA . GLN A 1 104 ? 19.120 -11.244 -26.445 1.00 80.50 104 GLN A CA 1
ATOM 814 C C . GLN A 1 104 ? 20.340 -10.366 -26.725 1.00 80.50 104 GLN A C 1
ATOM 816 O O . GLN A 1 104 ? 21.428 -10.886 -26.938 1.00 80.50 104 GLN A O 1
ATOM 821 N N . GLN A 1 105 ? 20.176 -9.045 -26.666 1.00 82.38 105 GLN A N 1
ATOM 822 C CA . GLN A 1 105 ? 21.266 -8.085 -26.816 1.00 82.38 105 GLN A CA 1
ATOM 823 C C . GLN A 1 105 ? 22.251 -8.172 -25.643 1.00 82.38 105 GLN A C 1
ATOM 825 O O . GLN A 1 105 ? 23.457 -8.107 -25.865 1.00 82.38 105 GLN A O 1
ATOM 830 N N . ILE A 1 106 ? 21.769 -8.399 -24.414 1.00 78.81 106 ILE A N 1
ATOM 831 C CA . ILE A 1 106 ? 22.643 -8.602 -23.245 1.00 78.81 106 ILE A CA 1
ATOM 832 C C . ILE A 1 106 ? 23.529 -9.835 -23.431 1.00 78.81 106 ILE A C 1
ATOM 834 O O . ILE A 1 106 ? 24.736 -9.747 -23.237 1.00 78.81 106 ILE A O 1
ATOM 838 N N . ASN A 1 107 ? 22.959 -10.946 -23.897 1.00 76.31 107 ASN A N 1
ATOM 839 C CA . ASN A 1 107 ? 23.708 -12.184 -24.126 1.00 76.31 107 ASN A CA 1
ATOM 840 C C . ASN A 1 107 ? 24.756 -12.063 -25.253 1.00 76.31 107 ASN A C 1
ATOM 842 O O . ASN A 1 107 ? 25.602 -12.940 -25.400 1.00 76.31 107 ASN A O 1
ATOM 846 N N . THR A 1 108 ? 24.722 -10.992 -26.057 1.00 77.50 108 THR A N 1
ATOM 847 C CA . THR A 1 108 ? 25.775 -10.704 -27.048 1.00 77.50 108 THR A CA 1
ATOM 848 C C . THR A 1 108 ? 26.938 -9.888 -26.488 1.00 77.50 108 THR A C 1
ATOM 850 O O . THR A 1 108 ? 27.934 -9.699 -27.186 1.00 77.50 108 THR A O 1
ATOM 853 N N . PHE A 1 109 ? 26.856 -9.401 -25.245 1.00 78.50 109 PHE A N 1
ATOM 854 C CA . PHE A 1 109 ? 27.952 -8.646 -24.654 1.00 78.50 109 PHE A CA 1
ATOM 855 C C . PHE A 1 109 ? 29.148 -9.541 -24.358 1.00 78.50 109 PHE A C 1
ATOM 857 O O . PHE A 1 109 ? 29.047 -10.571 -23.695 1.00 78.50 109 PHE A O 1
ATOM 864 N N . THR A 1 110 ? 30.316 -9.101 -24.818 1.00 76.69 110 THR A N 1
ATOM 865 C CA . THR A 1 110 ? 31.590 -9.767 -24.560 1.00 76.69 110 THR A CA 1
ATOM 866 C C . THR A 1 110 ? 32.557 -8.818 -23.867 1.00 76.69 110 THR A C 1
ATOM 868 O O . THR A 1 110 ? 32.718 -7.680 -24.308 1.00 76.69 110 THR A O 1
ATOM 871 N N . LEU A 1 111 ? 33.260 -9.289 -22.839 1.00 73.75 111 LEU A N 1
ATOM 872 C CA . LEU A 1 111 ? 34.363 -8.581 -22.189 1.00 73.75 111 LEU A CA 1
ATOM 873 C C . LEU A 1 111 ? 35.642 -9.359 -22.473 1.00 73.75 111 LEU A C 1
ATOM 875 O O . LEU A 1 111 ? 35.760 -10.526 -22.111 1.00 73.75 111 LEU A O 1
ATOM 879 N N . GLY A 1 112 ? 36.585 -8.733 -23.179 1.00 80.06 112 GLY A N 1
ATOM 880 C CA . GLY A 1 112 ? 37.831 -9.397 -23.576 1.00 80.06 112 GLY A CA 1
ATOM 881 C C . GLY A 1 112 ? 37.632 -10.618 -24.487 1.00 80.06 112 GLY A C 1
ATOM 882 O O . GLY A 1 112 ? 38.460 -11.520 -24.470 1.00 80.06 112 GLY A O 1
ATOM 883 N N . GLY A 1 113 ? 36.532 -10.672 -25.249 1.00 77.06 113 GLY A N 1
ATOM 884 C CA . GLY A 1 113 ? 36.198 -11.796 -26.135 1.00 77.06 113 GLY A CA 1
ATOM 885 C C . GLY A 1 113 ? 35.463 -12.962 -25.461 1.00 77.06 113 GLY A C 1
ATOM 886 O O . GLY A 1 113 ? 35.053 -13.888 -26.154 1.00 77.06 113 GLY A O 1
ATOM 887 N N . ALA A 1 114 ? 35.244 -12.911 -24.143 1.00 75.81 114 ALA A N 1
ATOM 888 C CA . ALA A 1 114 ? 34.412 -13.871 -23.422 1.00 75.81 114 ALA A CA 1
ATOM 889 C C . ALA A 1 114 ? 32.983 -13.323 -23.241 1.00 75.81 114 ALA A C 1
ATOM 891 O O . ALA A 1 114 ? 32.843 -12.136 -22.929 1.00 75.81 114 ALA A O 1
ATOM 892 N N . PRO A 1 115 ? 31.928 -14.146 -23.395 1.00 70.25 115 PRO A N 1
ATOM 893 C CA . PRO A 1 115 ? 30.558 -13.742 -23.088 1.00 70.25 115 PRO A CA 1
ATOM 894 C C . PRO A 1 115 ? 30.434 -13.274 -21.635 1.00 70.25 115 PRO A C 1
ATOM 896 O O . PRO A 1 115 ? 30.896 -13.948 -20.711 1.00 70.25 115 PRO A O 1
ATOM 899 N N . VAL A 1 116 ? 29.815 -12.116 -21.424 1.00 65.62 116 VAL A N 1
ATOM 900 C CA . VAL A 1 116 ? 29.513 -11.587 -20.093 1.00 65.62 116 VAL A CA 1
ATOM 901 C C . VAL A 1 116 ? 28.061 -11.887 -19.784 1.00 65.62 116 VAL A C 1
ATOM 903 O O . VAL A 1 116 ? 27.176 -11.265 -20.352 1.00 65.62 116 VAL A O 1
ATOM 906 N N . VAL A 1 117 ? 27.861 -12.795 -18.829 1.00 65.31 117 VAL A N 1
ATOM 907 C CA . VAL A 1 117 ? 26.604 -13.063 -18.114 1.00 65.31 117 VAL A CA 1
ATOM 908 C C . VAL A 1 117 ? 25.405 -13.349 -19.024 1.00 65.31 117 VAL A C 1
ATOM 910 O O . VAL A 1 117 ? 24.701 -12.448 -19.471 1.00 65.31 117 VAL A O 1
ATOM 913 N N . ASP A 1 118 ? 25.085 -14.634 -19.165 1.00 68.06 118 ASP A N 1
ATOM 914 C CA . ASP A 1 118 ? 23.771 -15.047 -19.648 1.00 68.06 118 ASP A CA 1
ATOM 915 C C . ASP A 1 118 ? 22.686 -14.573 -18.670 1.00 68.06 118 ASP A C 1
ATOM 917 O O . ASP A 1 118 ? 22.738 -14.850 -17.463 1.00 68.06 118 ASP A O 1
ATOM 921 N N . VAL A 1 119 ? 21.666 -13.875 -19.175 1.00 73.81 119 VAL A N 1
ATOM 922 C CA . VAL A 1 119 ? 20.483 -13.564 -18.365 1.00 73.81 119 VAL A CA 1
ATOM 923 C C . VAL A 1 119 ? 19.783 -14.874 -18.016 1.00 73.81 119 VAL A C 1
ATOM 925 O O . VAL A 1 119 ? 19.253 -15.561 -18.889 1.00 73.81 119 VAL A O 1
ATOM 928 N N . ASN A 1 120 ? 19.755 -15.223 -16.727 1.00 76.88 120 ASN A N 1
ATOM 929 C CA . ASN A 1 120 ? 19.118 -16.454 -16.275 1.00 76.88 120 ASN A CA 1
ATOM 930 C C . ASN A 1 120 ? 17.601 -16.414 -16.578 1.00 76.88 120 ASN A C 1
ATOM 932 O O . ASN A 1 120 ? 16.892 -15.575 -16.011 1.00 76.88 120 ASN A O 1
ATOM 936 N N . PRO A 1 121 ? 17.066 -17.338 -17.398 1.00 80.00 121 PRO A N 1
ATOM 937 C CA . PRO A 1 121 ? 15.653 -17.339 -17.779 1.00 80.00 121 PRO A CA 1
ATOM 938 C C . PRO A 1 121 ? 14.699 -17.522 -16.586 1.00 80.00 121 PRO A C 1
ATOM 940 O O . PRO A 1 121 ? 13.559 -17.056 -16.636 1.00 80.00 121 PRO A O 1
ATOM 943 N N . LEU A 1 122 ? 15.153 -18.127 -15.479 1.00 82.50 122 LEU A N 1
ATOM 944 C CA . LEU A 1 122 ? 14.370 -18.226 -14.241 1.00 82.50 122 LEU A CA 1
ATOM 945 C C . LEU A 1 122 ? 14.121 -16.855 -13.603 1.00 82.50 122 LEU A C 1
ATOM 947 O O . LEU A 1 122 ? 13.067 -16.640 -13.008 1.00 82.50 122 LEU A O 1
ATOM 951 N N . VAL A 1 123 ? 15.060 -15.917 -13.740 1.00 81.62 123 VAL A N 1
ATOM 952 C CA . VAL A 1 123 ? 14.918 -14.554 -13.209 1.00 81.62 123 VAL A CA 1
ATOM 953 C C . VAL A 1 123 ? 13.869 -13.785 -14.012 1.00 81.62 123 VAL A C 1
ATOM 955 O O . VAL A 1 123 ? 13.000 -13.137 -13.430 1.00 81.62 123 VAL A O 1
ATOM 958 N N . THR A 1 124 ? 13.871 -13.927 -15.340 1.00 82.25 124 THR A N 1
ATOM 959 C CA . THR A 1 124 ? 12.834 -13.341 -16.202 1.00 82.25 124 THR A CA 1
ATOM 960 C C . THR A 1 124 ? 11.456 -13.926 -15.884 1.00 82.25 124 THR A C 1
ATOM 962 O O . THR A 1 124 ? 10.499 -13.174 -15.696 1.00 82.25 124 THR A O 1
ATOM 965 N N . ALA A 1 125 ? 11.350 -15.249 -15.720 1.00 83.25 125 ALA A N 1
ATOM 966 C CA . ALA A 1 125 ? 10.102 -15.905 -15.326 1.00 83.25 125 ALA A CA 1
ATOM 967 C C . ALA A 1 125 ? 9.612 -15.454 -13.935 1.00 83.25 125 ALA A C 1
ATOM 969 O O . ALA A 1 125 ? 8.416 -15.218 -13.733 1.00 83.25 125 ALA A O 1
ATOM 970 N N . LEU A 1 126 ? 10.527 -15.267 -12.977 1.00 85.88 126 LEU A N 1
ATOM 971 C CA . LEU A 1 126 ? 10.201 -14.734 -11.657 1.00 85.88 126 LEU A CA 1
ATOM 972 C C . LEU A 1 126 ? 9.609 -13.325 -11.767 1.00 85.88 126 LEU A C 1
ATOM 974 O O . LEU A 1 126 ? 8.557 -13.074 -11.174 1.00 85.88 126 LEU A O 1
ATOM 978 N N . PHE A 1 127 ? 10.224 -12.435 -12.551 1.00 85.75 127 PHE A N 1
ATOM 979 C CA . PHE A 1 127 ? 9.718 -11.078 -12.760 1.00 85.75 127 PHE A CA 1
ATOM 980 C C . PHE A 1 127 ? 8.376 -11.049 -13.490 1.00 85.75 127 PHE A C 1
ATOM 982 O O . PHE A 1 127 ? 7.503 -10.285 -13.088 1.00 85.75 127 PHE A O 1
ATOM 989 N N . GLN A 1 128 ? 8.146 -11.919 -14.475 1.00 87.12 128 GLN A N 1
ATOM 990 C CA . GLN A 1 128 ? 6.824 -12.070 -15.098 1.00 87.12 128 GLN A CA 1
ATOM 991 C C . GLN A 1 128 ? 5.769 -12.491 -14.075 1.00 87.12 128 GLN A C 1
ATOM 993 O O . GLN A 1 128 ? 4.694 -11.895 -14.000 1.00 87.12 128 GLN A O 1
ATOM 998 N N . SER A 1 129 ? 6.104 -13.459 -13.216 1.00 85.25 129 SER A N 1
ATOM 999 C CA . SER A 1 129 ? 5.213 -13.890 -12.138 1.00 85.25 129 SER A CA 1
ATOM 1000 C C . SER A 1 129 ? 4.980 -12.796 -11.087 1.00 85.25 129 SER A C 1
ATOM 1002 O O . SER A 1 129 ? 3.925 -12.772 -10.449 1.00 85.25 129 SER A O 1
ATOM 1004 N N . ALA A 1 130 ? 5.956 -11.904 -10.887 1.00 83.88 130 ALA A N 1
ATOM 1005 C CA . ALA A 1 130 ? 5.848 -10.769 -9.984 1.00 83.88 130 ALA A CA 1
ATOM 1006 C C . ALA A 1 130 ? 4.944 -9.689 -10.587 1.00 83.88 130 ALA A C 1
ATOM 1008 O O . ALA A 1 130 ? 3.988 -9.292 -9.937 1.00 83.88 130 ALA A O 1
ATOM 1009 N N . VAL A 1 131 ? 5.152 -9.283 -11.841 1.00 86.75 131 VAL A N 1
ATOM 1010 C CA . VAL A 1 131 ? 4.327 -8.261 -12.509 1.00 86.75 131 VAL A CA 1
ATOM 1011 C C . VAL A 1 131 ? 2.877 -8.711 -12.671 1.00 86.75 131 VAL A C 1
ATOM 1013 O O . VAL A 1 131 ? 1.967 -7.913 -12.464 1.00 86.75 131 VAL A O 1
ATOM 1016 N N . ALA A 1 132 ? 2.636 -9.995 -12.956 1.00 85.19 132 ALA A N 1
ATOM 1017 C CA . ALA A 1 132 ? 1.281 -10.544 -13.022 1.00 85.19 132 ALA A CA 1
ATOM 1018 C C . ALA A 1 132 ? 0.534 -10.448 -11.677 1.00 85.19 132 ALA A C 1
ATOM 1020 O O . ALA A 1 132 ? -0.687 -10.294 -11.648 1.00 85.19 132 ALA A O 1
ATOM 1021 N N . ARG A 1 133 ? 1.263 -10.536 -10.558 1.00 81.94 133 ARG A N 1
ATOM 1022 C CA . ARG A 1 133 ? 0.710 -10.432 -9.198 1.00 81.94 133 ARG A CA 1
ATOM 1023 C C . ARG A 1 133 ? 0.680 -8.996 -8.668 1.00 81.94 133 ARG A C 1
ATOM 1025 O O . ARG A 1 133 ? -0.176 -8.670 -7.849 1.00 81.94 133 ARG A O 1
ATOM 1032 N N . TYR A 1 134 ? 1.610 -8.164 -9.118 1.00 85.50 134 TYR A N 1
ATOM 1033 C CA . TYR A 1 134 ? 1.942 -6.857 -8.560 1.00 85.50 134 TYR A CA 1
ATOM 1034 C C . TYR A 1 134 ? 2.185 -5.841 -9.695 1.00 85.50 134 TYR A C 1
ATOM 1036 O O . TYR A 1 134 ? 3.325 -5.420 -9.903 1.00 85.50 134 TYR A O 1
ATOM 1044 N N . PRO A 1 135 ? 1.151 -5.456 -10.465 1.00 85.25 135 PRO A N 1
ATOM 1045 C CA . PRO A 1 135 ? 1.315 -4.502 -11.555 1.00 85.25 135 PRO A CA 1
ATOM 1046 C C . PRO A 1 135 ? 1.621 -3.100 -11.015 1.00 85.25 135 PRO A C 1
ATOM 1048 O O . PRO A 1 135 ? 0.952 -2.618 -10.103 1.00 85.25 135 PRO A O 1
ATOM 1051 N N . VAL A 1 136 ? 2.610 -2.425 -11.601 1.00 87.50 136 VAL A N 1
ATOM 1052 C CA . VAL A 1 136 ? 2.932 -1.025 -11.282 1.00 87.50 136 VAL A CA 1
ATOM 1053 C C . VAL A 1 136 ? 1.715 -0.132 -11.540 1.00 87.50 136 VAL A C 1
ATOM 1055 O O . VAL A 1 136 ? 1.124 -0.181 -12.617 1.00 87.50 136 VAL A O 1
ATOM 1058 N N . ASN A 1 137 ? 1.367 0.709 -10.567 1.00 84.88 137 ASN A N 1
ATOM 1059 C CA . ASN A 1 137 ? 0.286 1.698 -10.669 1.00 84.88 137 ASN A CA 1
ATOM 1060 C C . ASN A 1 137 ? 0.690 3.096 -10.159 1.00 84.88 137 ASN A C 1
ATOM 1062 O O . ASN A 1 137 ? -0.130 4.014 -10.171 1.00 84.88 137 ASN A O 1
ATOM 1066 N N . ASP A 1 138 ? 1.949 3.273 -9.752 1.00 83.19 138 ASP A N 1
ATOM 1067 C CA . ASP A 1 138 ? 2.530 4.547 -9.344 1.00 83.19 138 ASP A CA 1
ATOM 1068 C C . ASP A 1 138 ? 3.964 4.672 -9.887 1.00 83.19 138 ASP A C 1
ATOM 1070 O O . ASP A 1 138 ? 4.874 3.993 -9.430 1.00 83.19 138 ASP A O 1
ATOM 1074 N N . LEU A 1 139 ? 4.191 5.547 -10.868 1.00 82.81 139 LEU A N 1
ATOM 1075 C CA . LEU A 1 139 ? 5.525 5.777 -11.446 1.00 82.81 139 LEU A CA 1
ATOM 1076 C C . LEU A 1 139 ? 6.328 6.865 -10.716 1.00 82.81 139 LEU A C 1
ATOM 1078 O O . LEU A 1 139 ? 7.432 7.192 -11.137 1.00 82.81 139 LEU A O 1
ATOM 1082 N N . THR A 1 140 ? 5.792 7.443 -9.636 1.00 83.12 140 THR A N 1
ATOM 1083 C CA . THR A 1 140 ? 6.508 8.455 -8.836 1.00 83.12 140 THR A CA 1
ATOM 1084 C C . THR A 1 140 ? 7.515 7.840 -7.861 1.00 83.12 140 THR A C 1
ATOM 1086 O O . THR A 1 140 ? 8.322 8.558 -7.274 1.00 83.12 140 THR A O 1
ATOM 1089 N N . VAL A 1 141 ? 7.490 6.512 -7.707 1.00 83.69 141 VAL A N 1
ATOM 1090 C CA . VAL A 1 141 ? 8.393 5.731 -6.854 1.00 83.69 141 VAL A CA 1
ATOM 1091 C C . VAL A 1 141 ? 9.193 4.750 -7.709 1.00 83.69 141 VAL A C 1
ATOM 1093 O O . VAL A 1 141 ? 8.663 4.173 -8.655 1.00 83.69 141 VAL A O 1
ATOM 1096 N N . GLY A 1 142 ? 10.459 4.531 -7.345 1.00 86.69 142 GLY A N 1
ATOM 1097 C CA . GLY A 1 142 ? 11.405 3.737 -8.130 1.00 86.69 142 GLY A CA 1
ATOM 1098 C C . GLY A 1 142 ? 12.194 4.602 -9.111 1.00 86.69 142 GLY A C 1
ATOM 1099 O O . GLY A 1 142 ? 12.342 5.806 -8.912 1.00 86.69 142 GLY A O 1
ATOM 1100 N N . ASP A 1 143 ? 12.717 3.973 -10.159 1.00 85.19 143 ASP A N 1
ATOM 1101 C CA . ASP A 1 143 ? 13.474 4.639 -11.230 1.00 85.19 143 ASP A CA 1
ATOM 1102 C C . ASP A 1 143 ? 12.596 5.058 -12.427 1.00 85.19 143 ASP A C 1
ATOM 1104 O O . ASP A 1 143 ? 13.103 5.652 -13.382 1.00 85.19 143 ASP A O 1
ATOM 1108 N N . GLY A 1 144 ? 11.295 4.733 -12.393 1.00 83.62 144 GLY A N 1
ATOM 1109 C CA . GLY A 1 144 ? 10.321 5.048 -13.442 1.00 83.62 144 GLY A CA 1
ATOM 1110 C C . GLY A 1 144 ? 10.568 4.319 -14.767 1.00 83.62 144 GLY A C 1
ATOM 1111 O O . GLY A 1 144 ? 9.927 4.644 -15.765 1.00 83.62 144 GLY A O 1
ATOM 1112 N N . ARG A 1 145 ? 11.502 3.359 -14.787 1.00 87.81 145 ARG A N 1
ATOM 1113 C CA . ARG A 1 145 ? 11.998 2.664 -15.983 1.00 87.81 145 ARG A CA 1
ATOM 1114 C C . ARG A 1 145 ? 11.928 1.149 -15.796 1.00 87.81 145 ARG A C 1
ATOM 1116 O O . ARG A 1 145 ? 11.091 0.468 -16.390 1.00 87.81 145 ARG A O 1
ATOM 1123 N N . ASN A 1 146 ? 12.751 0.616 -14.896 1.00 88.94 146 ASN A N 1
ATOM 1124 C CA . ASN A 1 146 ? 12.828 -0.819 -14.598 1.00 88.94 146 ASN A CA 1
ATOM 1125 C C . ASN A 1 146 ? 12.009 -1.204 -13.363 1.00 88.94 146 ASN A C 1
ATOM 1127 O O . ASN A 1 146 ? 11.625 -2.358 -13.175 1.00 88.94 146 ASN A O 1
ATOM 1131 N N . SER A 1 147 ? 11.726 -0.220 -12.522 1.00 89.50 147 SER A N 1
ATOM 1132 C CA . SER A 1 147 ? 11.006 -0.343 -11.271 1.00 89.50 147 SER A CA 1
ATOM 1133 C C . SER A 1 147 ? 9.982 0.780 -11.135 1.00 89.50 147 SER A C 1
ATOM 1135 O O . SER A 1 147 ? 10.202 1.916 -11.555 1.00 89.50 147 SER A O 1
ATOM 1137 N N . GLY A 1 148 ? 8.845 0.445 -10.540 1.00 89.62 148 GLY A N 1
ATOM 1138 C CA . GLY A 1 148 ? 7.782 1.389 -10.232 1.00 89.62 148 GLY A CA 1
ATOM 1139 C C . GLY A 1 148 ? 7.165 1.091 -8.873 1.00 89.62 148 GLY A C 1
ATOM 1140 O O . GLY A 1 148 ? 7.402 0.042 -8.276 1.00 89.62 148 GLY A O 1
ATOM 1141 N N . GLY A 1 149 ? 6.354 2.008 -8.376 1.00 88.75 149 GLY A N 1
ATOM 1142 C CA . GLY A 1 149 ? 5.518 1.813 -7.206 1.00 88.75 149 GLY A CA 1
ATOM 1143 C C . GLY A 1 149 ? 4.276 0.972 -7.507 1.00 88.75 149 GLY A C 1
ATOM 1144 O O . GLY A 1 149 ? 3.551 1.187 -8.480 1.00 88.75 149 GLY A O 1
ATOM 1145 N N . LEU A 1 150 ? 4.001 0.032 -6.611 1.00 87.31 150 LEU A N 1
ATOM 1146 C CA . LEU A 1 150 ? 2.689 -0.553 -6.394 1.00 87.31 150 LEU A CA 1
ATOM 1147 C C . LEU A 1 150 ? 2.093 0.073 -5.133 1.00 87.31 150 LEU A C 1
ATOM 1149 O O . LEU A 1 150 ? 2.505 -0.259 -4.019 1.00 87.31 150 LEU A O 1
ATOM 1153 N N . LEU A 1 151 ? 1.104 0.939 -5.309 1.00 84.25 151 LEU A N 1
ATOM 1154 C CA . LEU A 1 151 ? 0.183 1.370 -4.270 1.00 84.25 151 LEU A CA 1
ATOM 1155 C C . LEU A 1 151 ? -0.872 0.273 -4.063 1.00 84.25 151 LEU A C 1
ATOM 1157 O O . LEU A 1 151 ? -1.631 -0.044 -4.978 1.00 84.25 151 LEU A O 1
ATOM 1161 N N . ALA A 1 152 ? -0.949 -0.295 -2.861 1.00 81.69 152 ALA A N 1
ATOM 1162 C CA . ALA A 1 152 ? -2.004 -1.240 -2.491 1.00 81.69 152 ALA A CA 1
ATOM 1163 C C . ALA A 1 152 ? -2.359 -1.129 -0.994 1.00 81.69 152 ALA A C 1
ATOM 1165 O O . ALA A 1 152 ? -1.526 -0.684 -0.201 1.00 81.69 152 ALA A O 1
ATOM 1166 N N . PRO A 1 153 ? -3.566 -1.541 -0.563 1.00 75.25 153 PRO A N 1
ATOM 1167 C CA . PRO A 1 153 ? -3.914 -1.618 0.853 1.00 75.25 153 PRO A CA 1
ATOM 1168 C C . PRO A 1 153 ? -2.986 -2.585 1.599 1.00 75.25 153 PRO A C 1
ATOM 1170 O O . PRO A 1 153 ? -2.658 -3.656 1.094 1.00 75.25 153 PRO A O 1
ATOM 1173 N N . SER A 1 154 ? -2.606 -2.259 2.833 1.00 68.38 154 SER A N 1
ATOM 1174 C CA . SER A 1 154 ? -1.721 -3.079 3.672 1.00 68.38 154 SER A CA 1
ATOM 1175 C C . SER A 1 154 ? -2.287 -4.466 3.983 1.00 68.38 154 SER A C 1
ATOM 1177 O O . SER A 1 154 ? -1.532 -5.402 4.233 1.00 68.38 154 SER A O 1
ATOM 1179 N N . ASN A 1 155 ? -3.612 -4.605 3.940 1.00 61.72 155 ASN A N 1
ATOM 1180 C CA . ASN A 1 155 ? -4.331 -5.858 4.126 1.00 61.72 155 ASN A CA 1
ATOM 1181 C C . ASN A 1 155 ? -4.739 -6.527 2.806 1.00 61.72 155 ASN A C 1
ATOM 1183 O O . ASN A 1 155 ? -5.493 -7.502 2.843 1.00 61.72 155 ASN A O 1
ATOM 1187 N N . ALA A 1 156 ? -4.285 -6.018 1.654 1.00 57.38 156 ALA A N 1
ATOM 1188 C CA . ALA A 1 156 ? -4.558 -6.630 0.366 1.00 57.38 156 ALA A CA 1
ATOM 1189 C C . ALA A 1 156 ? -3.920 -8.019 0.335 1.00 57.38 156 ALA A C 1
ATOM 1191 O O . ALA A 1 156 ? -2.749 -8.208 0.006 1.00 57.38 156 ALA A O 1
ATOM 1192 N N . ARG A 1 157 ? -4.717 -9.020 0.707 1.00 49.09 157 ARG A N 1
ATOM 1193 C CA . ARG A 1 157 ? -4.405 -10.419 0.474 1.00 49.09 157 ARG A CA 1
ATOM 1194 C C . ARG A 1 157 ? -4.529 -10.601 -1.029 1.00 49.09 157 ARG A C 1
ATOM 1196 O O . ARG A 1 157 ? -5.633 -10.771 -1.542 1.00 49.09 157 ARG A O 1
ATOM 1203 N N . ILE A 1 158 ? -3.406 -10.478 -1.726 1.00 50.41 158 ILE A N 1
ATOM 1204 C CA . ILE A 1 158 ? -3.318 -10.699 -3.168 1.00 50.41 158 ILE A CA 1
ATOM 1205 C C . ILE A 1 158 ? -3.614 -12.175 -3.371 1.00 50.41 158 ILE A C 1
ATOM 1207 O O . ILE A 1 158 ? -2.771 -13.045 -3.154 1.00 50.41 158 ILE A O 1
ATOM 1211 N N . ARG A 1 159 ? -4.890 -12.464 -3.634 1.00 40.41 159 ARG A N 1
ATOM 1212 C CA . ARG A 1 159 ? -5.337 -13.817 -3.916 1.00 40.41 159 ARG A CA 1
ATOM 1213 C C . ARG A 1 159 ? -4.678 -14.206 -5.236 1.00 40.41 159 ARG A C 1
ATOM 1215 O O . ARG A 1 159 ? -4.842 -13.460 -6.203 1.00 40.41 159 ARG A O 1
ATOM 1222 N N . PRO A 1 160 ? -3.940 -15.324 -5.299 1.00 32.12 160 PRO A N 1
ATOM 1223 C CA . PRO A 1 160 ? -3.545 -15.857 -6.587 1.00 32.12 160 PRO A CA 1
ATOM 1224 C C . PRO A 1 160 ? -4.837 -16.123 -7.364 1.00 32.12 160 PRO A C 1
ATOM 1226 O O . PRO A 1 160 ? -5.720 -16.831 -6.877 1.00 32.12 160 PRO A O 1
ATOM 1229 N N . ARG A 1 161 ? -4.983 -15.497 -8.535 1.00 38.41 161 ARG A N 1
ATOM 1230 C CA . ARG A 1 161 ? -5.880 -16.031 -9.560 1.00 38.41 161 ARG A CA 1
ATOM 1231 C C . ARG A 1 161 ? -5.247 -17.358 -9.973 1.00 38.41 161 ARG A C 1
ATOM 1233 O O . ARG A 1 161 ? -4.192 -17.346 -10.601 1.00 38.41 161 ARG A O 1
ATOM 1240 N N . ILE A 1 162 ? -5.818 -18.450 -9.469 1.00 38.84 162 ILE A N 1
ATOM 1241 C CA . ILE A 1 162 ? -5.636 -19.796 -10.020 1.00 38.84 162 ILE A CA 1
ATOM 1242 C C . ILE A 1 162 ? -6.537 -19.879 -11.247 1.00 38.84 162 ILE A C 1
ATOM 1244 O O . ILE A 1 162 ? -7.673 -19.354 -11.146 1.00 38.84 162 ILE A O 1
#

Radius of gyration: 29.51 Å; chains: 1; bounding box: 66×36×80 Å

Sequence (162 aa):
MITRSGSNQFHGAVHAHHRNDATLANSWFNNRAGVPRGDLRRNLFGGRLGGPVVKDRLFFFYNYEGLRETRATSVVRTVPTASLAAGNIQFVDNTGQNWTINTQQINTFTLGGAPVVDVNPLVTALFQSAVARYPVNDLTVGDGRNSGGLLAPSNARIRPRI

pLDDT: mean 81.23, std 11.88, range [32.12, 94.31]

Foldseek 3Di:
DDDDDADQDKDKDKDKDWDWPVPDDADPLCVQLVEDRWTWIKIKIKMKIKHAPPGPPHIDIDIDIDIDIDTWDKDKDKAFAPCVLQQWAWDADPVRDIDIDHQVNQQPDDDPNHGDDRDDVVVSVVNVVRCVQFPARACVDDPSTGIHIGTYIPPPPSDPPD

Secondary structure (DSSP, 8-state):
--PPPP-SS-EEEEEEEEE-STTSPPPHHHHHTTPPPPPEEEEEEEEEEEEEEETTTEEEEEEEEEEEEEE--EEEEEEE-HHHHTT-EEEE-TTS-EEEE-HHHHTT-EETTEE-----HHHHHHHHHHHHHS---BTTSS-SSSEEEEEEETT-------